Protein AF-A0A183DH45-F1 (afdb_monomer)

Foldseek 3Di:
DDPPDVVVVVVLVPQLQAAEAEDDDDDPQADDDCPPPVNPCVVVCVVVVHHYHYDDFHGDQRQAAPDVDPVGPGRNRVVRVVVVVVVCVVDDDDDPVSDDD

Sequence (101 aa):
MTSTNHDEALNISAHCNLTTMVWLFGGGYYSGSPSLILYDGKAMAVTGNVIVVNINYRLGPFGYLYLDHEDAPGNMGMLDQVRFVYFLRTFKFTPINAIPY

pLDDT: mean 84.28, std 18.49, range [36.69, 98.12]

InterPro domains:
  IPR002018 Carboxylesterase, type B [PF00135] (17-88)
  IPR029058 Alpha/Beta hydrolase fold [G3DSA:3.40.50.1820] (4-91)
  IPR029058 Alpha/Beta hydrolase fold [SSF53474] (18-89)
  IPR050654 Acetylcholinesterase-related enzymes [PTHR43918] (17-84)

Secondary structure (DSSP, 8-state):
-----HHHHHHHTS---PPEEEE---STTTS--TTSGGG--HHHHHHHT-EEEE-----HHHHH-EEEETTEES-HHHHHHHHHHHHHHH-----GGGS--

Structure (mmCIF, N/CA/C/O backbone):
data_AF-A0A183DH45-F1
#
_entry.id   AF-A0A183DH45-F1
#
loop_
_atom_site.group_PDB
_atom_site.id
_atom_site.type_symbol
_atom_site.label_atom_id
_atom_site.label_alt_id
_atom_site.label_comp_id
_atom_site.label_asym_id
_atom_site.label_entity_id
_atom_site.label_seq_id
_atom_site.pdbx_PDB_ins_code
_atom_site.Cartn_x
_atom_site.Cartn_y
_atom_site.Cartn_z
_atom_site.occupancy
_atom_site.B_iso_or_equiv
_atom_site.auth_seq_id
_atom_site.auth_comp_id
_atom_site.auth_asym_id
_atom_site.auth_atom_id
_atom_site.pdbx_PDB_model_num
ATOM 1 N N . MET A 1 1 ? -8.462 -5.328 50.925 1.00 36.69 1 MET A N 1
ATOM 2 C CA . MET A 1 1 ? -7.693 -6.171 49.989 1.00 36.69 1 MET A CA 1
ATOM 3 C C . MET A 1 1 ? -8.697 -7.019 49.236 1.00 36.69 1 MET A C 1
ATOM 5 O O . MET A 1 1 ? -9.105 -8.059 49.729 1.00 36.69 1 MET A O 1
ATOM 9 N N . THR A 1 2 ? -9.219 -6.495 48.132 1.00 38.47 2 THR A N 1
ATOM 10 C CA . THR A 1 2 ? -10.130 -7.230 47.251 1.00 38.47 2 THR A CA 1
ATOM 11 C C . THR A 1 2 ? -9.289 -8.185 46.420 1.00 38.47 2 THR A C 1
ATOM 13 O O . THR A 1 2 ? -8.387 -7.740 45.714 1.00 38.47 2 THR A O 1
ATOM 16 N N . SER A 1 3 ? -9.537 -9.487 46.555 1.00 42.47 3 SER A N 1
ATOM 17 C CA . SER A 1 3 ? -8.974 -10.504 45.675 1.00 42.47 3 SER A CA 1
ATOM 18 C C . SER A 1 3 ? -9.492 -10.235 44.266 1.00 42.47 3 SER A C 1
ATOM 20 O O . SER A 1 3 ? -10.647 -10.528 43.961 1.00 42.47 3 SER A O 1
ATOM 22 N N . THR A 1 4 ? -8.676 -9.619 43.419 1.00 48.69 4 THR A N 1
ATOM 23 C CA . THR A 1 4 ? -8.901 -9.650 41.977 1.00 48.69 4 THR A CA 1
ATOM 24 C C . THR A 1 4 ? -8.849 -11.115 41.568 1.00 48.69 4 THR A C 1
ATOM 26 O O . THR A 1 4 ? -7.828 -11.785 41.728 1.00 48.69 4 THR A O 1
ATOM 29 N N . ASN A 1 5 ? -10.001 -11.647 41.165 1.00 56.34 5 ASN A N 1
ATOM 30 C CA . ASN A 1 5 ? -10.147 -13.045 40.793 1.00 56.34 5 ASN A CA 1
ATOM 31 C C . ASN A 1 5 ? -9.174 -13.337 39.646 1.00 56.34 5 ASN A C 1
ATOM 33 O O . ASN A 1 5 ? -9.137 -12.596 38.663 1.00 56.34 5 ASN A O 1
ATOM 37 N N . HIS A 1 6 ? -8.386 -14.408 39.765 1.00 50.78 6 HIS A N 1
ATOM 38 C CA . HIS A 1 6 ? -7.439 -14.837 38.728 1.00 50.78 6 HIS A CA 1
ATOM 39 C C . HIS A 1 6 ? -8.101 -14.978 37.341 1.00 50.78 6 HIS A C 1
ATOM 41 O O . HIS A 1 6 ? -7.433 -14.810 36.323 1.00 50.78 6 HIS A O 1
ATOM 47 N N . ASP A 1 7 ? -9.420 -15.175 37.306 1.00 51.16 7 ASP A N 1
ATOM 48 C CA . ASP A 1 7 ? -10.242 -15.249 36.100 1.00 51.16 7 ASP A CA 1
ATOM 49 C C . ASP A 1 7 ? -10.393 -13.903 35.357 1.00 51.16 7 ASP A C 1
ATOM 51 O O . ASP A 1 7 ? -10.456 -13.896 34.129 1.00 51.16 7 ASP A O 1
ATOM 55 N N . GLU A 1 8 ? -10.385 -12.749 36.044 1.00 53.31 8 GLU A N 1
ATOM 56 C CA . GLU A 1 8 ? -10.418 -11.422 35.392 1.00 53.31 8 GLU A CA 1
ATOM 57 C C . GLU A 1 8 ? -9.090 -11.105 34.694 1.00 53.31 8 GLU A C 1
ATOM 59 O O . GLU A 1 8 ? -9.078 -10.617 33.564 1.00 53.31 8 GLU A O 1
ATOM 64 N N . ALA A 1 9 ? -7.964 -11.436 35.333 1.00 44.94 9 ALA A N 1
ATOM 65 C CA . ALA A 1 9 ? -6.633 -11.255 34.754 1.00 44.94 9 ALA A CA 1
ATOM 66 C C . ALA A 1 9 ? -6.402 -12.181 33.546 1.00 44.94 9 ALA A C 1
ATOM 68 O O . ALA A 1 9 ? -5.785 -11.779 32.557 1.00 44.94 9 ALA A O 1
ATOM 69 N N . LEU A 1 10 ? -6.948 -13.402 33.588 1.00 48.97 10 LEU A N 1
ATOM 70 C CA . LEU A 1 10 ? -6.911 -14.334 32.460 1.00 48.97 10 LEU A CA 1
ATOM 71 C C . LEU A 1 10 ? -7.790 -13.868 31.289 1.00 48.97 10 LEU A C 1
ATOM 73 O O . LEU A 1 10 ? -7.418 -14.093 30.138 1.00 48.97 10 LEU A O 1
ATOM 77 N N . ASN A 1 11 ? -8.886 -13.149 31.546 1.00 44.22 11 ASN A N 1
ATOM 78 C CA . ASN A 1 11 ? -9.741 -12.591 30.492 1.00 44.22 11 ASN A CA 1
ATOM 79 C C . ASN A 1 11 ? -9.096 -11.398 29.754 1.00 44.22 11 ASN A C 1
ATOM 81 O O . ASN A 1 11 ? -9.353 -11.194 28.572 1.00 44.22 11 ASN A O 1
ATOM 85 N N . ILE A 1 12 ? -8.207 -10.647 30.414 1.00 49.94 12 ILE A N 1
ATOM 86 C CA . ILE A 1 12 ? -7.382 -9.596 29.780 1.00 49.94 12 ILE A CA 1
ATOM 87 C C . ILE A 1 12 ? -6.254 -10.228 28.943 1.00 49.94 12 ILE A C 1
ATOM 89 O O . ILE A 1 12 ? -5.834 -9.673 27.931 1.00 49.94 12 ILE A O 1
ATOM 93 N N . SER A 1 13 ? -5.803 -11.431 29.326 1.00 42.72 13 SER A N 1
ATOM 94 C CA . SER A 1 13 ? -4.828 -12.231 28.570 1.00 42.72 13 SER A CA 1
ATOM 95 C C . SER A 1 13 ? -5.418 -12.972 27.366 1.00 42.72 13 SER A C 1
ATOM 97 O O . SER A 1 13 ? -4.674 -13.637 26.639 1.00 42.72 13 SER A O 1
ATOM 99 N N . ALA A 1 14 ? -6.732 -12.854 27.120 1.00 46.84 14 ALA A N 1
ATOM 100 C CA . ALA A 1 14 ? -7.320 -13.253 25.852 1.00 46.84 14 ALA A CA 1
ATOM 101 C C . ALA A 1 14 ? -6.610 -12.450 24.763 1.00 46.84 14 ALA A C 1
ATOM 103 O O . ALA A 1 14 ? -6.867 -11.261 24.582 1.00 46.84 14 ALA A O 1
ATOM 104 N N . HIS A 1 15 ? -5.651 -13.101 24.100 1.00 50.47 15 HIS A N 1
ATOM 105 C CA . HIS A 1 15 ? -4.901 -12.577 22.971 1.00 50.47 15 HIS A CA 1
ATOM 106 C C . HIS A 1 15 ? -5.843 -11.723 22.128 1.00 50.47 15 HIS A C 1
ATOM 108 O O . HIS A 1 15 ? -6.757 -12.262 21.502 1.00 50.47 15 HIS A O 1
ATOM 114 N N . CYS A 1 16 ? -5.661 -10.401 22.166 1.00 57.56 16 CYS A N 1
ATOM 115 C CA . CYS A 1 16 ? -6.490 -9.451 21.438 1.00 57.56 16 CYS A CA 1
ATOM 116 C C . CYS A 1 16 ? -6.194 -9.618 19.947 1.00 57.56 16 CYS A C 1
ATOM 118 O O . CYS A 1 16 ? -5.425 -8.869 19.351 1.00 57.56 16 CYS A O 1
ATOM 120 N N . ASN A 1 17 ? -6.746 -10.675 19.359 1.00 72.06 17 ASN A N 1
ATOM 121 C CA . ASN A 1 17 ? -6.478 -11.122 18.006 1.00 72.06 17 ASN A CA 1
ATOM 122 C C . ASN A 1 17 ? -7.411 -10.358 17.063 1.00 72.06 17 ASN A C 1
ATOM 124 O O . ASN A 1 17 ? -8.300 -10.926 16.429 1.00 72.06 17 ASN A O 1
ATOM 128 N N . LEU A 1 18 ? -7.263 -9.032 17.060 1.00 85.00 18 LEU A N 1
ATOM 129 C CA . LEU A 1 18 ? -8.056 -8.156 16.212 1.00 85.00 18 LEU A CA 1
ATOM 130 C C . LEU A 1 18 ? -7.722 -8.425 14.745 1.00 85.00 18 LEU A C 1
ATOM 132 O O . LEU A 1 18 ? -6.563 -8.620 14.365 1.00 85.00 18 LEU A O 1
ATOM 136 N N . THR A 1 19 ? -8.752 -8.399 13.902 1.00 90.00 19 THR A N 1
ATOM 137 C CA . THR A 1 19 ? -8.562 -8.505 12.454 1.00 90.00 19 THR A CA 1
ATOM 138 C C . THR A 1 19 ? -7.764 -7.298 11.969 1.00 90.00 19 THR A C 1
ATOM 140 O O . THR A 1 19 ? -8.061 -6.162 12.334 1.00 90.00 19 THR A O 1
ATOM 143 N N . THR A 1 20 ? -6.742 -7.543 11.146 1.00 91.19 20 THR A N 1
ATOM 144 C CA . THR A 1 20 ? -5.957 -6.480 10.506 1.00 91.19 20 THR A CA 1
ATOM 145 C C . THR A 1 20 ? -6.472 -6.249 9.092 1.00 91.19 20 THR A C 1
ATOM 147 O O . THR A 1 20 ? -6.402 -7.141 8.249 1.00 91.19 20 THR A O 1
ATOM 150 N N . MET A 1 21 ? -6.975 -5.047 8.833 1.00 93.00 21 MET A N 1
ATOM 151 C CA . MET A 1 21 ? -7.381 -4.587 7.515 1.00 93.00 21 MET A CA 1
ATOM 152 C C . MET A 1 21 ? -6.266 -3.745 6.901 1.00 93.00 21 MET A C 1
ATOM 154 O O . MET A 1 21 ? -5.811 -2.772 7.498 1.00 93.00 21 MET A O 1
ATOM 158 N N . VAL A 1 22 ? -5.834 -4.122 5.700 1.00 94.12 22 VAL A N 1
ATOM 159 C CA . VAL A 1 22 ? -4.757 -3.440 4.977 1.00 94.12 22 VAL A CA 1
ATOM 160 C C . VAL A 1 22 ? -5.342 -2.706 3.783 1.00 94.12 22 VAL A C 1
ATOM 162 O O . VAL A 1 22 ? -5.978 -3.326 2.931 1.00 94.12 22 VAL A O 1
ATOM 165 N N . TRP A 1 23 ? -5.105 -1.400 3.702 1.00 95.75 23 TRP A N 1
ATOM 166 C CA . TRP A 1 23 ? -5.534 -0.577 2.580 1.00 95.75 23 TRP A CA 1
ATOM 167 C C . TRP A 1 23 ? -4.373 -0.286 1.630 1.00 95.75 23 TRP A C 1
ATOM 169 O O . TRP A 1 23 ? -3.336 0.259 2.023 1.00 95.75 23 TRP A O 1
ATOM 179 N N . LEU A 1 24 ? -4.580 -0.619 0.356 1.00 96.12 24 LEU A N 1
ATOM 180 C CA . LEU A 1 24 ? -3.694 -0.267 -0.744 1.00 96.12 24 LEU A CA 1
ATOM 181 C C . LEU A 1 24 ? -4.384 0.817 -1.564 1.00 96.12 24 LEU A C 1
ATOM 183 O O . LEU A 1 24 ? -5.389 0.562 -2.226 1.00 96.12 24 LEU A O 1
ATOM 187 N N . PHE A 1 25 ? -3.861 2.038 -1.501 1.00 96.75 25 PHE A N 1
ATOM 188 C CA . PHE A 1 25 ? -4.432 3.150 -2.253 1.00 96.75 25 PHE A CA 1
ATOM 189 C C . PHE A 1 25 ? -4.299 2.915 -3.766 1.00 96.75 25 PHE A C 1
ATOM 191 O O . PHE A 1 25 ? -3.327 2.317 -4.220 1.00 96.75 25 PHE A O 1
ATOM 198 N N . GLY A 1 26 ? -5.271 3.392 -4.547 1.00 95.88 26 GLY A N 1
ATOM 199 C CA . GLY A 1 26 ? -5.216 3.384 -6.014 1.00 95.88 26 GLY A CA 1
ATOM 200 C C . GLY A 1 26 ? -4.500 4.610 -6.595 1.00 95.88 26 GLY A C 1
ATOM 201 O O . GLY A 1 26 ? -3.900 5.392 -5.868 1.00 95.88 26 GLY A O 1
ATOM 202 N N . GLY A 1 27 ? -4.612 4.812 -7.910 1.00 96.06 27 GLY A N 1
ATOM 203 C CA . GLY A 1 27 ? -3.961 5.933 -8.615 1.00 96.06 27 GLY A CA 1
ATOM 204 C C . GLY A 1 27 ? -3.117 5.508 -9.818 1.00 96.06 27 GLY A C 1
ATOM 205 O O . GLY A 1 27 ? -2.124 6.156 -10.154 1.00 96.06 27 GLY A O 1
ATOM 206 N N . GLY A 1 28 ? -3.489 4.384 -10.445 1.00 96.50 28 GLY A N 1
ATOM 207 C CA . GLY A 1 28 ? -2.896 3.908 -11.697 1.00 96.50 28 GLY A CA 1
ATOM 208 C C . GLY A 1 28 ? -1.416 3.544 -11.603 1.00 96.50 28 GLY A C 1
ATOM 209 O O . GLY A 1 28 ? -0.736 3.560 -12.620 1.00 96.50 28 GLY A O 1
ATOM 210 N N . TYR A 1 29 ? -0.906 3.266 -10.400 1.00 96.19 29 TYR A N 1
ATOM 211 C CA . TYR A 1 29 ? 0.510 2.999 -10.127 1.00 96.19 29 TYR A CA 1
ATOM 212 C C . TYR A 1 29 ? 1.471 4.169 -10.377 1.00 96.19 29 TYR A C 1
ATOM 214 O O . TYR A 1 29 ? 2.671 3.989 -10.208 1.00 96.19 29 TYR A O 1
ATOM 222 N N . TYR A 1 30 ? 0.993 5.368 -10.720 1.00 96.69 30 TYR A N 1
ATOM 223 C CA . TYR A 1 30 ? 1.834 6.558 -10.928 1.00 96.69 30 TYR A CA 1
ATOM 224 C C . TYR A 1 30 ? 1.568 7.677 -9.913 1.00 96.69 30 TYR A C 1
ATOM 226 O O . TYR A 1 30 ? 2.351 8.619 -9.819 1.00 96.69 30 TYR A O 1
ATOM 234 N N . SER A 1 31 ? 0.477 7.590 -9.151 1.00 96.31 31 SER A N 1
ATOM 235 C CA . SER A 1 31 ? 0.094 8.580 -8.144 1.00 96.31 31 SER A CA 1
ATOM 236 C C . SER A 1 31 ? -0.633 7.924 -6.971 1.00 96.31 31 SER A C 1
ATOM 238 O O . SER A 1 31 ? -1.057 6.772 -7.061 1.00 96.31 31 SER A O 1
ATOM 240 N N . GLY A 1 32 ? -0.758 8.660 -5.867 1.00 96.38 32 GLY A N 1
ATOM 241 C CA . GLY A 1 32 ? -1.489 8.232 -4.678 1.00 96.38 32 GLY A CA 1
ATOM 242 C C . GLY A 1 32 ? -0.673 8.360 -3.395 1.00 96.38 32 GLY A C 1
ATOM 243 O O . GLY A 1 32 ? 0.537 8.578 -3.416 1.00 96.38 32 GLY A O 1
ATOM 244 N N . SER A 1 33 ? -1.365 8.275 -2.262 1.00 96.44 33 SER A N 1
ATOM 245 C CA . SER A 1 33 ? -0.757 8.306 -0.934 1.00 96.44 33 SER A CA 1
ATOM 246 C C . SER A 1 33 ? -1.704 7.669 0.086 1.00 96.44 33 SER A C 1
ATOM 248 O O . SER A 1 33 ? -2.914 7.901 0.008 1.00 96.44 33 SER A O 1
ATOM 250 N N . PRO A 1 34 ? -1.188 6.918 1.076 1.00 96.25 34 PRO A N 1
ATOM 251 C CA . PRO A 1 34 ? -1.995 6.383 2.169 1.00 96.25 34 PRO A CA 1
ATOM 252 C C . PRO A 1 34 ? -2.420 7.463 3.173 1.00 96.25 34 PRO A C 1
ATOM 254 O O . PRO A 1 34 ? -3.295 7.210 3.997 1.00 96.25 34 PRO A O 1
ATOM 257 N N . SER A 1 35 ? -1.802 8.647 3.113 1.00 96.00 35 SER A N 1
ATOM 258 C CA . SER A 1 35 ? -2.020 9.759 4.045 1.00 96.00 35 SER A CA 1
ATOM 259 C C . SER A 1 35 ? -3.133 10.711 3.606 1.00 96.00 35 SER A C 1
ATOM 261 O O . SER A 1 35 ? -3.360 11.729 4.258 1.00 96.00 35 SER A O 1
ATOM 263 N N . LEU A 1 36 ? -3.809 10.431 2.486 1.00 96.25 36 LEU A N 1
ATOM 264 C CA . LEU A 1 36 ? -4.972 11.214 2.077 1.00 96.25 36 LEU A CA 1
ATOM 265 C C . LEU A 1 36 ? -6.061 11.117 3.149 1.00 96.25 36 LEU A C 1
ATOM 267 O O . LEU A 1 36 ? -6.341 10.033 3.650 1.00 96.25 36 LEU A O 1
ATOM 271 N N . ILE A 1 37 ? -6.719 12.243 3.441 1.00 95.56 37 ILE A N 1
ATOM 272 C CA . ILE A 1 37 ? -7.795 12.332 4.447 1.00 95.56 37 ILE A CA 1
ATOM 273 C C . ILE A 1 37 ? -8.915 11.318 4.165 1.00 95.56 37 ILE A C 1
ATOM 275 O O . ILE A 1 37 ? -9.502 10.768 5.091 1.00 95.56 37 ILE A O 1
ATOM 279 N N . LEU A 1 38 ? -9.166 11.017 2.887 1.00 95.00 38 LEU A N 1
ATOM 280 C CA . LEU A 1 38 ? -10.126 10.001 2.451 1.00 95.00 38 LEU A CA 1
ATOM 281 C C . LEU A 1 38 ? -9.844 8.602 3.030 1.00 95.00 38 LEU A C 1
ATOM 283 O O . LEU A 1 38 ? -10.760 7.796 3.149 1.00 95.00 38 LEU A O 1
ATOM 287 N N . TYR A 1 39 ? -8.590 8.312 3.376 1.00 95.69 39 TYR A N 1
ATOM 288 C CA . TYR A 1 39 ? -8.152 7.025 3.909 1.00 95.69 39 TYR A CA 1
ATOM 289 C C . TYR A 1 39 ? -7.908 7.068 5.427 1.00 95.69 39 TYR A C 1
ATOM 291 O O . TYR A 1 39 ? -7.254 6.166 5.953 1.00 95.69 39 TYR A O 1
ATOM 299 N N . ASP A 1 40 ? -8.410 8.081 6.151 1.00 95.31 40 ASP A N 1
ATOM 300 C CA . ASP A 1 40 ? -8.345 8.093 7.619 1.00 95.31 40 ASP A CA 1
ATOM 301 C C . ASP A 1 40 ? -9.141 6.907 8.196 1.00 95.31 40 ASP A C 1
ATOM 303 O O . ASP A 1 40 ? -10.373 6.871 8.197 1.00 95.31 40 ASP A O 1
ATOM 307 N N . GLY A 1 41 ? -8.404 5.916 8.697 1.00 93.81 41 GLY A N 1
ATOM 308 C CA . GLY A 1 41 ? -8.944 4.665 9.213 1.00 93.81 41 GLY A CA 1
ATOM 309 C C . GLY A 1 41 ? -9.570 4.755 10.604 1.00 93.81 41 GLY A C 1
ATOM 310 O O . GLY A 1 41 ? -10.099 3.749 11.071 1.00 93.81 41 GLY A O 1
ATOM 311 N N . LYS A 1 42 ? -9.534 5.909 11.290 1.00 94.06 42 LYS A N 1
ATOM 312 C CA . LYS A 1 42 ? -9.999 6.026 12.689 1.00 94.06 42 LYS A CA 1
ATOM 313 C C . LYS A 1 42 ? -11.431 5.552 12.891 1.00 94.06 42 LYS A C 1
ATOM 315 O O . LYS A 1 42 ? -11.691 4.771 13.803 1.00 94.06 42 LYS A O 1
ATOM 320 N N . ALA A 1 43 ? -12.350 6.009 12.040 1.00 93.50 43 ALA A N 1
ATOM 321 C CA . ALA A 1 43 ? -13.755 5.632 12.154 1.00 93.50 43 ALA A CA 1
ATOM 322 C C . ALA A 1 43 ? -13.924 4.113 12.014 1.00 93.50 43 ALA A C 1
ATOM 324 O O . ALA A 1 43 ? -14.605 3.499 12.825 1.00 93.50 43 ALA A O 1
ATOM 325 N N . MET A 1 44 ? -13.241 3.505 11.042 1.00 93.62 44 MET A N 1
ATOM 326 C CA . MET A 1 44 ? -13.305 2.069 10.769 1.00 93.62 44 MET A CA 1
ATOM 327 C C . MET A 1 44 ? -12.649 1.223 11.867 1.00 93.62 44 MET A C 1
ATOM 329 O O . MET A 1 44 ? -13.181 0.176 12.226 1.00 93.62 44 MET A O 1
ATOM 333 N N . ALA A 1 45 ? -11.533 1.685 12.433 1.00 92.44 45 ALA A N 1
ATOM 334 C CA . ALA A 1 45 ? -10.862 1.006 13.537 1.00 92.44 45 ALA A CA 1
ATOM 335 C C . ALA A 1 45 ? -11.763 0.929 14.780 1.00 92.44 45 ALA A C 1
ATOM 337 O O . ALA A 1 45 ? -11.872 -0.128 15.400 1.00 92.44 45 ALA A O 1
ATOM 338 N N . VAL A 1 46 ? -12.451 2.031 15.106 1.00 90.75 46 VAL A N 1
ATOM 339 C CA . VAL A 1 46 ? -13.350 2.114 16.266 1.00 90.75 46 VAL A CA 1
ATOM 340 C C . VAL A 1 46 ? -14.636 1.326 16.037 1.00 90.75 46 VAL A C 1
ATOM 342 O O . VAL A 1 46 ? -15.019 0.527 16.887 1.00 90.75 46 VAL A O 1
ATOM 345 N N . THR A 1 47 ? -15.314 1.528 14.905 1.00 92.81 47 THR A N 1
ATOM 346 C CA . THR A 1 47 ? -16.621 0.896 14.663 1.00 92.81 47 THR A CA 1
ATOM 347 C C . THR A 1 47 ? -16.507 -0.589 14.345 1.00 92.81 47 THR A C 1
ATOM 349 O O . THR A 1 47 ? -17.388 -1.360 14.717 1.00 92.81 47 THR A O 1
ATOM 352 N N . GLY A 1 48 ? -15.432 -0.997 13.669 1.00 89.94 48 GLY A N 1
ATOM 353 C CA . GLY A 1 48 ? -15.196 -2.383 13.276 1.00 89.94 48 GLY A CA 1
ATOM 354 C C . GLY A 1 48 ? -14.451 -3.215 14.315 1.00 89.94 48 GLY A C 1
ATOM 355 O O . GLY A 1 48 ? -14.376 -4.428 14.147 1.00 89.94 48 GLY A O 1
ATOM 356 N N . ASN A 1 49 ? -13.891 -2.594 15.362 1.00 89.81 49 ASN A N 1
ATOM 357 C CA . ASN A 1 49 ? -12.954 -3.243 16.284 1.00 89.81 49 ASN A CA 1
ATOM 358 C C . ASN A 1 49 ? -11.831 -3.979 15.519 1.00 89.81 49 ASN A C 1
ATOM 360 O O . ASN A 1 49 ? -11.582 -5.171 15.706 1.00 89.81 49 ASN A O 1
ATOM 364 N N . VAL A 1 50 ? -11.193 -3.265 14.589 1.00 90.88 50 VAL A N 1
ATOM 365 C CA . VAL A 1 50 ? -10.140 -3.786 13.706 1.00 90.88 50 VAL A CA 1
ATOM 366 C C . VAL A 1 50 ? -8.904 -2.901 13.748 1.00 90.88 50 VAL A C 1
ATOM 368 O O . VAL A 1 50 ? -8.971 -1.707 14.037 1.00 90.88 50 VAL A O 1
ATOM 371 N N . ILE A 1 51 ? -7.761 -3.481 13.399 1.00 90.88 51 ILE A N 1
ATOM 372 C CA . ILE A 1 51 ? -6.528 -2.733 13.165 1.00 90.88 51 ILE A CA 1
ATOM 373 C C . ILE A 1 51 ? -6.529 -2.310 11.702 1.00 90.88 51 ILE A C 1
ATOM 375 O O . ILE A 1 51 ? -6.533 -3.164 10.820 1.00 90.88 51 ILE A O 1
ATOM 379 N N . VAL A 1 52 ? -6.524 -1.007 11.433 1.00 93.69 52 VAL A N 1
ATOM 380 C CA . VAL A 1 52 ? -6.446 -0.474 10.066 1.00 93.69 52 VAL A CA 1
ATOM 381 C C . VAL A 1 52 ? -5.009 -0.068 9.775 1.00 93.69 52 VAL A C 1
ATOM 383 O O . VAL A 1 52 ? -4.414 0.696 10.535 1.00 93.69 52 VAL A O 1
ATOM 386 N N . VAL A 1 53 ? -4.452 -0.570 8.674 1.00 94.56 53 VAL A N 1
ATOM 387 C CA . V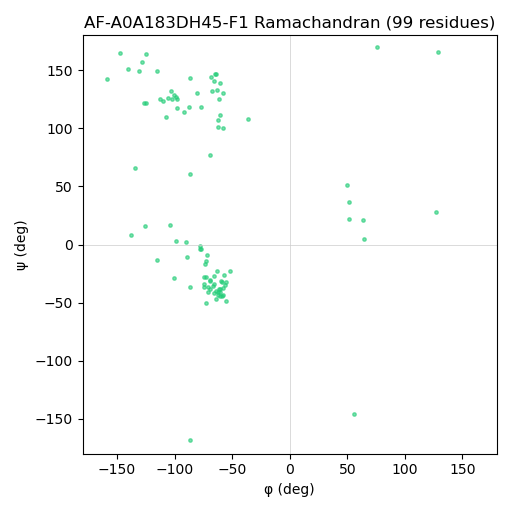AL A 1 53 ? -3.096 -0.239 8.235 1.00 94.56 53 VAL A CA 1
ATOM 388 C C . VAL A 1 53 ? -3.112 0.254 6.799 1.00 94.56 53 VAL A C 1
ATOM 390 O O . VAL A 1 53 ? -3.493 -0.473 5.885 1.00 94.56 53 VAL A O 1
ATOM 393 N N . ASN A 1 54 ? -2.621 1.472 6.594 1.00 95.75 54 ASN A N 1
ATOM 394 C CA . ASN A 1 54 ? -2.390 2.020 5.264 1.00 95.75 54 ASN A CA 1
ATOM 395 C C . ASN A 1 54 ? -0.892 1.960 4.968 1.00 95.75 54 ASN A C 1
ATOM 397 O O . ASN A 1 54 ? -0.082 2.377 5.799 1.00 95.75 54 ASN A O 1
ATOM 401 N N . ILE A 1 55 ? -0.514 1.470 3.789 1.00 96.44 55 ILE A N 1
ATOM 402 C CA . ILE A 1 55 ? 0.898 1.298 3.427 1.00 96.44 55 ILE A CA 1
ATOM 403 C C . ILE A 1 55 ? 1.305 2.185 2.263 1.00 96.44 55 ILE A C 1
ATOM 405 O O . ILE A 1 55 ? 0.504 2.472 1.377 1.00 96.44 55 ILE A O 1
ATOM 409 N N . ASN A 1 56 ? 2.574 2.587 2.259 1.00 97.12 56 ASN A N 1
ATOM 410 C CA . ASN A 1 56 ? 3.214 3.165 1.086 1.00 97.12 56 ASN A CA 1
ATOM 411 C C . ASN A 1 56 ? 3.791 2.050 0.212 1.00 97.12 56 ASN A C 1
ATOM 413 O O . ASN A 1 56 ? 4.329 1.071 0.725 1.00 97.12 56 ASN A O 1
ATOM 417 N N . TYR A 1 57 ? 3.715 2.234 -1.100 1.00 97.81 57 TYR A N 1
ATOM 418 C CA . TYR A 1 57 ? 4.426 1.426 -2.083 1.00 97.81 57 TYR A CA 1
ATOM 419 C C . TYR A 1 57 ? 4.938 2.343 -3.195 1.00 97.81 57 TYR A C 1
ATOM 421 O O . TYR A 1 57 ? 4.359 3.406 -3.438 1.00 97.81 57 TYR A O 1
ATOM 429 N N . ARG A 1 58 ? 6.050 1.973 -3.838 1.00 98.12 58 ARG A N 1
ATOM 430 C CA . ARG A 1 58 ? 6.651 2.800 -4.891 1.00 98.12 58 ARG A CA 1
ATOM 431 C C . ARG A 1 58 ? 5.726 2.940 -6.097 1.00 98.12 58 ARG A C 1
ATOM 433 O O . ARG A 1 58 ? 4.998 2.017 -6.458 1.00 98.12 58 ARG A O 1
ATOM 440 N N . LEU A 1 59 ? 5.806 4.102 -6.737 1.00 97.94 59 LEU A N 1
ATOM 441 C CA . LEU A 1 59 ? 4.980 4.506 -7.872 1.00 97.94 59 LEU A CA 1
ATOM 442 C C . LEU A 1 59 ? 5.854 4.904 -9.064 1.00 97.94 59 LEU A C 1
ATOM 444 O O . LEU A 1 59 ? 7.050 5.170 -8.922 1.00 97.94 59 LEU A O 1
ATOM 448 N N . GLY A 1 60 ? 5.236 4.972 -10.238 1.00 97.50 60 GLY A N 1
ATOM 449 C CA . GLY A 1 60 ? 5.845 5.424 -11.478 1.00 97.50 60 GLY A CA 1
ATOM 450 C C . GLY A 1 60 ? 7.107 4.626 -11.820 1.00 97.50 60 GLY A C 1
ATOM 451 O O . GLY A 1 60 ? 7.194 3.438 -11.492 1.00 97.50 60 GLY A O 1
ATOM 452 N N . PRO A 1 61 ? 8.115 5.270 -12.430 1.00 97.06 61 PRO A N 1
ATOM 453 C CA . PRO A 1 61 ? 9.381 4.617 -12.753 1.00 97.06 61 PRO A CA 1
ATOM 454 C C . PRO A 1 61 ? 10.073 3.995 -11.531 1.00 97.06 61 PRO A C 1
ATOM 456 O O . PRO A 1 61 ? 10.639 2.915 -11.632 1.00 97.06 61 PRO A O 1
ATOM 459 N N . PHE A 1 62 ? 9.966 4.603 -10.346 1.00 96.50 62 PHE A N 1
ATOM 460 C CA . PHE A 1 62 ? 10.594 4.061 -9.135 1.00 96.50 62 PHE A CA 1
ATOM 461 C C . PHE A 1 62 ? 9.998 2.721 -8.684 1.00 96.50 62 PHE A C 1
ATOM 463 O O . PHE A 1 62 ? 10.674 1.943 -8.012 1.00 96.50 62 PHE A O 1
ATOM 470 N N . GLY A 1 63 ? 8.731 2.462 -9.016 1.00 97.12 63 GLY A N 1
ATOM 471 C CA . GLY A 1 63 ? 8.049 1.213 -8.685 1.00 97.12 63 GLY A CA 1
ATOM 472 C C . GLY A 1 63 ? 7.974 0.220 -9.840 1.00 97.12 63 GLY A C 1
ATOM 473 O O . GLY A 1 63 ? 7.910 -0.977 -9.593 1.00 97.12 63 GLY A O 1
ATOM 474 N N . TYR A 1 64 ? 7.955 0.685 -11.088 1.00 97.69 64 TYR A N 1
ATOM 475 C CA . TYR A 1 64 ? 7.515 -0.143 -12.216 1.00 97.69 64 TYR A CA 1
ATOM 476 C C . TYR A 1 64 ? 8.381 -0.005 -13.472 1.00 97.69 64 TYR A C 1
ATOM 478 O O . TYR A 1 64 ? 8.021 -0.556 -14.509 1.00 97.69 64 TYR A O 1
ATOM 486 N N . LEU A 1 65 ? 9.521 0.691 -13.406 1.00 97.69 65 LEU A N 1
ATOM 487 C CA . LEU A 1 65 ? 10.475 0.709 -14.514 1.00 97.69 65 LEU A CA 1
ATOM 488 C C . LEU A 1 65 ? 11.005 -0.705 -14.784 1.00 97.69 65 LEU A C 1
ATOM 490 O O . LEU A 1 65 ? 11.544 -1.352 -13.886 1.00 97.69 65 LEU A O 1
ATOM 494 N N . TYR A 1 66 ? 10.873 -1.146 -16.031 1.00 97.75 66 TYR A N 1
ATOM 495 C CA . TYR A 1 66 ? 11.408 -2.407 -16.528 1.00 97.75 66 TYR A CA 1
ATOM 496 C C . TYR A 1 66 ? 12.293 -2.126 -17.743 1.00 97.75 66 TYR A C 1
ATOM 498 O O . TYR A 1 66 ? 11.826 -1.528 -18.712 1.00 97.75 66 TYR A O 1
ATOM 506 N N . LEU A 1 67 ? 13.563 -2.526 -17.668 1.00 97.50 67 LEU A N 1
ATOM 507 C CA . LEU A 1 67 ? 14.554 -2.344 -18.741 1.00 97.50 67 LEU A CA 1
ATOM 508 C C . LEU A 1 67 ? 15.232 -3.658 -19.151 1.00 97.50 67 LEU A C 1
ATOM 510 O O . LEU A 1 67 ? 16.285 -3.618 -19.777 1.00 97.50 67 LEU A O 1
ATOM 514 N N . ASP A 1 68 ? 14.661 -4.805 -18.770 1.00 95.88 68 ASP A N 1
ATOM 515 C CA . ASP A 1 68 ? 15.283 -6.125 -18.957 1.00 95.88 68 ASP A CA 1
ATOM 516 C C . ASP A 1 68 ? 16.728 -6.194 -18.412 1.00 95.88 68 ASP A C 1
ATOM 518 O O . ASP A 1 68 ? 17.622 -6.813 -18.982 1.00 95.88 68 ASP A O 1
ATOM 522 N N . HIS A 1 69 ? 16.958 -5.500 -17.293 1.00 96.31 69 HIS A N 1
ATOM 523 C CA . HIS A 1 69 ? 18.247 -5.379 -16.615 1.00 96.31 69 HIS A CA 1
ATOM 524 C C . HIS A 1 69 ? 18.076 -5.670 -15.122 1.00 96.31 69 HIS A C 1
ATOM 526 O O . HIS A 1 69 ? 17.029 -5.362 -14.549 1.00 96.31 69 HIS A O 1
ATOM 532 N N . GLU A 1 70 ? 19.109 -6.212 -14.475 1.00 94.50 70 GLU A N 1
ATOM 533 C CA . GLU A 1 70 ? 19.063 -6.594 -13.055 1.00 94.50 70 GLU A CA 1
ATOM 534 C C . GLU A 1 70 ? 18.720 -5.425 -12.117 1.00 94.50 70 GLU A C 1
ATOM 536 O O . GLU A 1 70 ? 17.932 -5.590 -11.188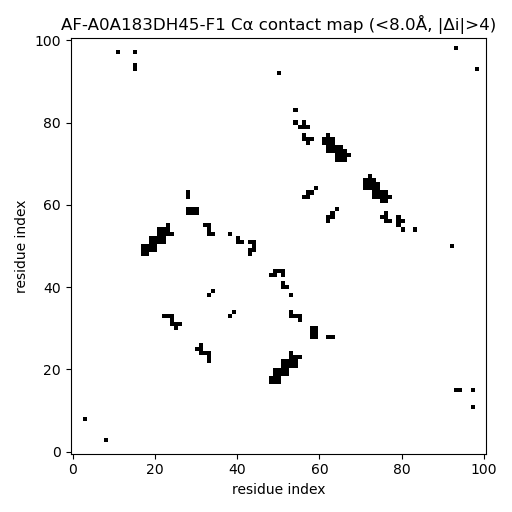 1.00 94.50 70 GLU A O 1
ATOM 541 N N . ASP A 1 71 ? 19.227 -4.226 -12.415 1.00 94.94 71 ASP A N 1
ATOM 542 C CA . ASP A 1 71 ? 18.940 -2.999 -11.655 1.00 94.94 71 ASP A CA 1
ATOM 543 C C . ASP A 1 71 ? 17.524 -2.436 -11.877 1.00 94.94 71 ASP A C 1
ATOM 545 O O . ASP A 1 71 ? 17.044 -1.610 -11.097 1.00 94.94 71 ASP A O 1
ATOM 549 N N . ALA A 1 72 ? 16.839 -2.862 -12.941 1.00 96.38 72 ALA A N 1
ATOM 550 C CA . ALA A 1 72 ? 15.494 -2.410 -13.296 1.00 96.38 72 ALA A CA 1
ATOM 551 C C . ALA A 1 72 ? 14.596 -3.604 -13.676 1.00 96.38 72 ALA A C 1
ATOM 553 O O . ALA A 1 72 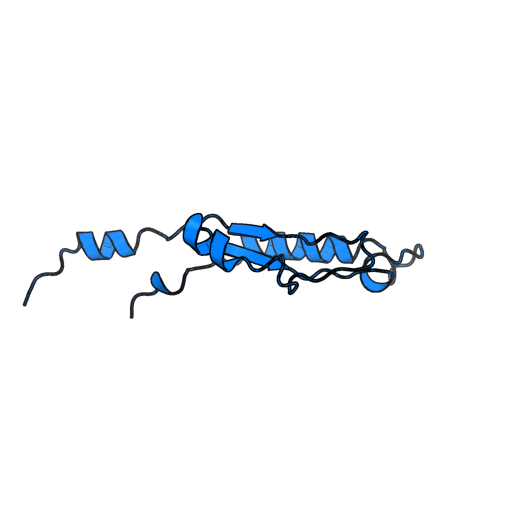? 14.151 -3.714 -14.826 1.00 96.38 72 ALA A O 1
ATOM 554 N N . PRO A 1 73 ? 14.297 -4.492 -12.707 1.00 96.06 73 PRO A N 1
ATOM 555 C CA . PRO A 1 73 ? 13.572 -5.737 -12.951 1.00 96.06 73 PRO A CA 1
ATOM 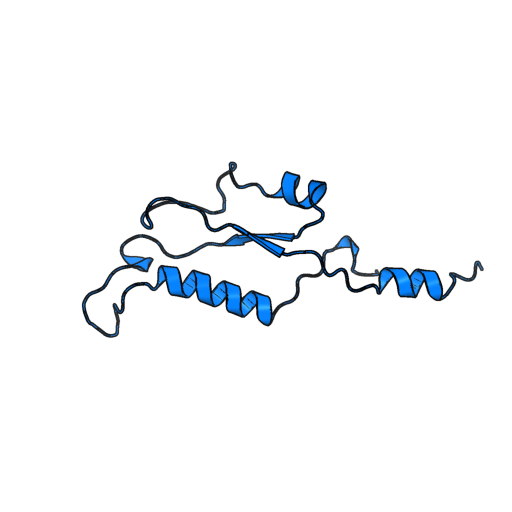556 C C . PRO A 1 73 ? 12.055 -5.540 -13.117 1.00 96.06 73 PRO A C 1
ATOM 558 O O . PRO A 1 73 ? 11.341 -6.498 -13.406 1.00 96.06 73 PRO A O 1
ATOM 561 N N . GLY A 1 74 ? 11.536 -4.317 -12.951 1.00 96.56 74 GLY A N 1
ATOM 562 C CA . GLY A 1 74 ? 10.098 -4.041 -12.940 1.00 96.56 74 GLY A CA 1
ATOM 563 C C . GLY A 1 74 ? 9.404 -4.461 -11.641 1.00 96.56 74 GLY A C 1
ATOM 564 O O . GLY A 1 74 ? 9.980 -5.120 -10.779 1.00 96.56 74 GLY A O 1
ATOM 565 N N . ASN A 1 75 ? 8.143 -4.045 -11.483 1.00 97.06 75 ASN A N 1
ATOM 566 C CA . ASN A 1 75 ? 7.233 -4.459 -10.397 1.00 97.06 75 ASN A CA 1
ATOM 567 C C . ASN A 1 75 ? 7.766 -4.329 -8.959 1.00 97.06 75 ASN A C 1
ATOM 569 O O . ASN A 1 75 ? 7.237 -4.932 -8.024 1.00 97.06 75 ASN A O 1
ATOM 573 N N . MET A 1 76 ? 8.760 -3.480 -8.745 1.00 97.81 76 MET A N 1
ATOM 574 C CA . MET A 1 76 ? 9.307 -3.168 -7.434 1.00 97.81 76 MET A CA 1
ATOM 575 C C . MET A 1 76 ? 8.250 -2.585 -6.479 1.00 97.81 76 MET A C 1
ATOM 577 O O . MET A 1 76 ? 8.279 -2.868 -5.284 1.00 97.81 76 MET A O 1
ATOM 581 N N . GLY A 1 77 ? 7.257 -1.857 -6.998 1.00 97.12 77 GLY A N 1
ATOM 582 C CA . GLY A 1 77 ? 6.095 -1.405 -6.231 1.00 97.12 77 GLY A CA 1
ATOM 583 C C . GLY A 1 77 ? 5.194 -2.556 -5.764 1.00 97.12 77 GLY A C 1
ATOM 584 O O . GLY A 1 77 ? 4.669 -2.503 -4.655 1.00 97.12 77 GLY A O 1
ATOM 585 N N . MET A 1 78 ? 5.061 -3.637 -6.544 1.00 96.94 78 MET A N 1
ATOM 586 C CA . MET A 1 78 ? 4.357 -4.849 -6.091 1.00 96.94 78 MET A CA 1
ATOM 587 C C . MET A 1 78 ? 5.169 -5.596 -5.034 1.00 96.94 78 MET A C 1
ATOM 589 O O . MET A 1 78 ? 4.604 -6.123 -4.074 1.00 96.94 78 MET A O 1
ATOM 593 N N . LEU A 1 79 ? 6.496 -5.616 -5.179 1.00 97.44 79 LEU A N 1
ATOM 594 C CA . LEU A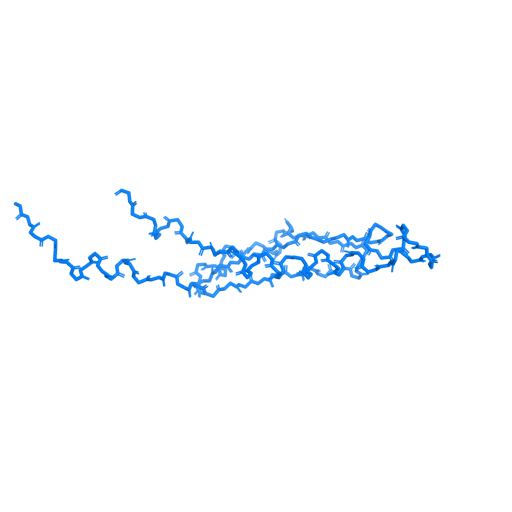 1 79 ? 7.383 -6.218 -4.189 1.00 97.44 79 LEU A CA 1
ATOM 595 C C . LEU A 1 79 ? 7.257 -5.523 -2.827 1.00 97.44 79 LEU A C 1
ATOM 597 O O . LEU A 1 79 ? 7.236 -6.212 -1.810 1.00 97.44 79 LEU A O 1
ATOM 601 N N . ASP A 1 80 ? 7.098 -4.197 -2.795 1.00 97.81 80 ASP A N 1
ATOM 602 C CA . ASP A 1 80 ? 6.852 -3.449 -1.553 1.00 97.81 80 ASP A CA 1
ATOM 603 C C . ASP A 1 80 ? 5.571 -3.930 -0.847 1.00 97.81 80 ASP A C 1
ATOM 605 O O . ASP A 1 80 ? 5.572 -4.185 0.361 1.00 97.81 80 ASP A O 1
ATOM 609 N N . GLN A 1 81 ? 4.489 -4.131 -1.607 1.00 96.25 81 GLN A N 1
ATOM 610 C CA . GLN A 1 81 ? 3.206 -4.615 -1.082 1.00 96.25 81 GLN A CA 1
ATOM 611 C C . GLN A 1 81 ? 3.334 -6.037 -0.523 1.00 96.25 81 GLN A C 1
ATOM 613 O O . GLN A 1 81 ? 2.912 -6.320 0.600 1.00 96.25 81 GLN A O 1
ATOM 618 N N . VAL A 1 82 ? 3.975 -6.932 -1.277 1.00 96.44 82 VAL A N 1
ATOM 619 C CA . VAL A 1 82 ? 4.235 -8.313 -0.851 1.00 96.44 82 VAL A CA 1
ATOM 620 C C . VAL A 1 82 ? 5.124 -8.341 0.393 1.00 96.44 82 VAL A C 1
ATOM 622 O O . VAL A 1 82 ? 4.870 -9.109 1.325 1.00 96.44 82 VAL A O 1
ATOM 625 N N . ARG A 1 83 ? 6.144 -7.479 0.455 1.00 96.75 83 ARG A N 1
ATOM 626 C CA . ARG A 1 83 ? 7.045 -7.386 1.605 1.00 96.75 83 ARG A CA 1
ATOM 627 C C . ARG A 1 83 ? 6.297 -6.993 2.870 1.00 96.75 83 ARG A C 1
ATOM 629 O O . ARG A 1 83 ? 6.579 -7.552 3.929 1.00 96.75 83 ARG A O 1
ATOM 636 N N . PHE A 1 84 ? 5.320 -6.101 2.757 1.00 95.06 84 PHE A N 1
ATOM 637 C CA . PHE A 1 84 ? 4.463 -5.752 3.879 1.00 95.06 84 PHE A CA 1
ATOM 638 C C . PHE A 1 84 ? 3.590 -6.930 4.344 1.00 95.06 84 PHE A C 1
ATOM 640 O O . PHE A 1 84 ? 3.502 -7.192 5.541 1.00 95.06 84 PHE A O 1
ATOM 647 N N . VAL A 1 85 ? 3.012 -7.713 3.428 1.00 92.62 85 VAL A N 1
ATOM 648 C CA . VAL A 1 85 ? 2.258 -8.926 3.808 1.00 92.62 85 VAL A CA 1
ATOM 649 C C . VAL A 1 85 ? 3.148 -9.926 4.552 1.00 92.62 85 VAL A C 1
ATOM 651 O O . VAL A 1 85 ? 2.728 -10.507 5.553 1.00 92.62 85 VAL A O 1
ATOM 654 N N . TYR A 1 86 ? 4.397 -10.104 4.116 1.00 94.25 86 TYR A N 1
ATOM 655 C CA . TYR A 1 86 ? 5.363 -10.917 4.856 1.00 94.25 86 TYR A CA 1
ATOM 656 C C . TYR A 1 86 ? 5.686 -10.332 6.233 1.00 94.25 86 TYR A C 1
ATOM 658 O O . TYR A 1 86 ? 5.765 -11.083 7.202 1.00 94.25 86 TYR A O 1
ATOM 666 N N . PHE A 1 87 ? 5.814 -9.010 6.345 1.00 92.94 87 PHE A N 1
ATOM 667 C CA . PHE A 1 87 ? 6.014 -8.344 7.629 1.00 92.94 87 PHE A CA 1
ATOM 668 C C . PHE A 1 87 ? 4.870 -8.639 8.614 1.00 92.94 87 PHE A C 1
ATOM 670 O O . PHE A 1 87 ? 5.146 -9.005 9.754 1.00 92.94 87 PHE A O 1
ATOM 677 N N . LEU A 1 88 ? 3.608 -8.605 8.170 1.00 91.25 88 LEU A N 1
ATOM 678 C CA . LEU A 1 88 ? 2.436 -8.931 9.003 1.00 91.25 88 LEU A CA 1
ATOM 679 C C . LEU A 1 88 ? 2.393 -10.379 9.510 1.00 91.25 88 LEU A C 1
ATOM 681 O O . LEU A 1 88 ? 1.716 -10.687 10.493 1.00 91.25 88 LEU A O 1
ATOM 685 N N . ARG A 1 89 ? 3.083 -11.301 8.833 1.00 87.44 89 ARG A N 1
ATOM 686 C CA . ARG A 1 89 ? 3.200 -12.687 9.304 1.00 87.44 89 ARG A CA 1
ATOM 687 C C . ARG A 1 89 ? 4.156 -12.793 10.485 1.00 87.44 89 ARG A C 1
ATOM 689 O O . ARG A 1 89 ? 3.896 -13.576 11.395 1.00 87.44 89 ARG A O 1
ATOM 696 N N . THR A 1 90 ? 5.222 -12.000 10.466 1.00 87.31 90 THR A N 1
ATOM 697 C CA . 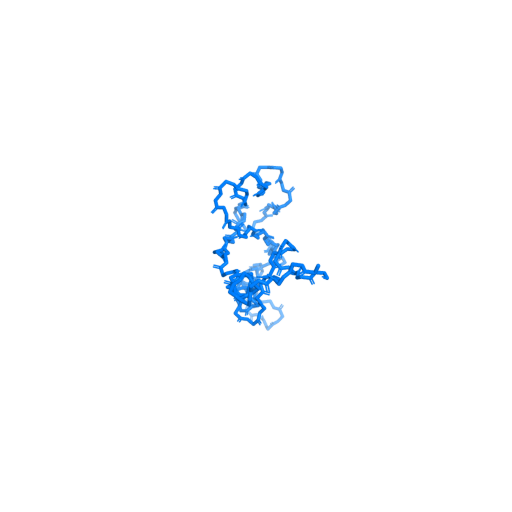THR A 1 90 ? 6.271 -12.008 11.491 1.00 87.31 90 THR A CA 1
ATOM 698 C C . THR A 1 90 ? 5.930 -11.104 12.673 1.00 87.31 90 THR A C 1
ATOM 700 O O . THR A 1 90 ? 6.241 -11.445 13.810 1.00 87.31 90 THR A O 1
ATOM 703 N N . PHE A 1 91 ? 5.284 -9.963 12.428 1.00 81.56 91 PHE A N 1
ATOM 704 C CA . PHE A 1 91 ? 4.957 -8.976 13.451 1.00 81.56 91 PHE A CA 1
ATOM 705 C C . PHE A 1 91 ? 3.466 -9.014 13.793 1.00 81.56 91 PHE A C 1
ATOM 707 O O . PHE A 1 91 ? 2.613 -8.901 12.914 1.00 81.56 91 PHE A O 1
ATOM 714 N N . LYS A 1 92 ? 3.145 -9.159 15.082 1.00 74.56 92 LYS A N 1
ATOM 715 C CA . LYS A 1 92 ? 1.771 -9.086 15.591 1.00 74.56 92 LYS A CA 1
ATOM 716 C C . LYS A 1 92 ? 1.534 -7.711 16.193 1.00 74.56 92 LYS A C 1
ATOM 718 O O . LYS A 1 92 ? 2.311 -7.254 17.024 1.00 74.56 92 LYS A O 1
ATOM 723 N N . PHE A 1 93 ? 0.459 -7.062 15.767 1.00 78.94 93 PHE A N 1
ATOM 724 C CA . PHE A 1 93 ? 0.022 -5.822 16.384 1.00 78.94 93 PHE A CA 1
ATOM 725 C C . PHE A 1 93 ? -0.758 -6.133 17.656 1.00 78.94 93 PHE A C 1
ATOM 727 O O . PHE A 1 93 ? -1.698 -6.926 17.631 1.00 78.94 93 PHE A O 1
ATOM 734 N N . THR A 1 94 ? -0.388 -5.464 18.741 1.00 72.19 94 THR A N 1
ATOM 735 C CA . THR A 1 94 ? -1.143 -5.473 19.992 1.00 72.19 94 THR A CA 1
ATOM 736 C C . THR A 1 94 ? -1.699 -4.070 20.197 1.00 72.19 94 THR A C 1
ATOM 738 O O . THR A 1 94 ? -0.927 -3.108 20.150 1.00 72.19 94 THR A O 1
ATOM 741 N N . PRO A 1 95 ? -3.017 -3.908 20.377 1.00 67.94 95 PRO A N 1
ATOM 742 C CA . PRO A 1 95 ? -3.585 -2.592 20.612 1.00 67.94 95 PRO A CA 1
ATOM 743 C C . PRO A 1 95 ? -3.150 -2.071 21.995 1.00 67.94 95 PRO A C 1
ATOM 745 O O . PRO A 1 95 ? -2.995 -2.835 22.944 1.00 67.94 95 PRO A O 1
ATOM 748 N N . ILE A 1 96 ? -2.911 -0.761 22.106 1.00 65.75 96 ILE A N 1
ATOM 749 C CA . ILE A 1 96 ? -2.327 -0.121 23.306 1.00 65.75 96 ILE A CA 1
ATOM 750 C C . ILE A 1 96 ? -3.165 -0.351 24.571 1.00 65.75 96 ILE A C 1
ATOM 752 O O . ILE A 1 96 ? -2.618 -0.462 25.662 1.00 65.75 96 ILE A O 1
ATOM 756 N N . ASN A 1 97 ? -4.484 -0.455 24.427 1.00 66.69 97 ASN A N 1
ATOM 757 C CA . ASN A 1 97 ? -5.403 -0.743 25.527 1.00 66.69 97 ASN A CA 1
ATOM 758 C C . ASN A 1 97 ? -5.319 -2.194 26.042 1.00 66.69 97 ASN A C 1
ATOM 760 O O . ASN A 1 97 ? -5.926 -2.490 27.065 1.00 66.69 97 ASN A O 1
ATOM 764 N N . ALA A 1 98 ? -4.594 -3.082 25.356 1.00 60.72 98 ALA A N 1
ATOM 765 C CA . ALA A 1 98 ? -4.376 -4.470 25.760 1.00 60.72 98 ALA A CA 1
ATOM 766 C C . ALA A 1 98 ? -3.022 -4.700 26.461 1.00 60.72 98 ALA A C 1
ATOM 768 O O . ALA A 1 98 ? -2.687 -5.839 26.779 1.00 60.72 98 ALA A O 1
ATOM 769 N N . ILE A 1 99 ? -2.227 -3.648 26.691 1.00 60.75 99 ILE A N 1
ATOM 770 C CA . ILE A 1 99 ? -0.965 -3.745 27.434 1.00 60.75 99 ILE A CA 1
ATOM 771 C C . ILE A 1 99 ? -1.265 -3.457 28.915 1.00 60.75 99 ILE A C 1
ATOM 773 O O . ILE A 1 99 ? -1.656 -2.330 29.221 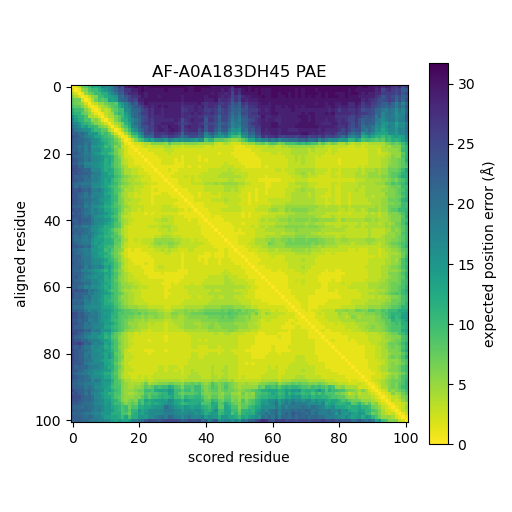1.00 60.75 99 ILE A O 1
ATOM 777 N N . PRO A 1 100 ? -1.116 -4.432 29.834 1.00 58.12 100 PRO A N 1
ATOM 778 C CA . PRO A 1 100 ? -1.279 -4.173 31.261 1.00 58.12 100 PRO A CA 1
ATOM 779 C C . PRO A 1 100 ? -0.150 -3.253 31.755 1.00 58.12 100 PRO A C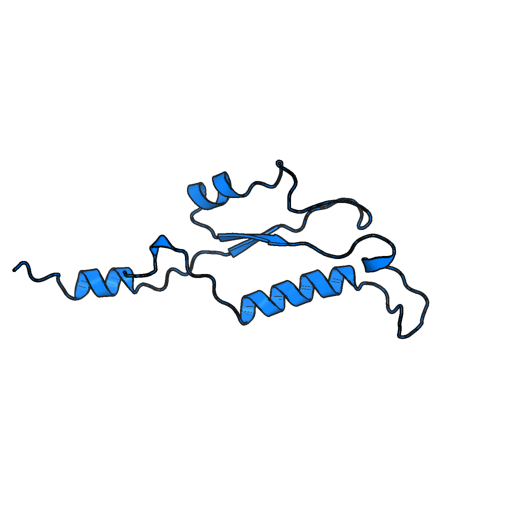 1
ATOM 781 O O . PRO A 1 100 ? 1.016 -3.489 31.430 1.00 58.12 100 PRO A O 1
ATOM 784 N N . TYR A 1 101 ? -0.508 -2.201 32.499 1.00 58.97 101 TYR A N 1
ATOM 785 C CA . TYR A 1 101 ? 0.431 -1.288 33.170 1.00 58.97 101 TYR A CA 1
ATOM 786 C C . TYR A 1 101 ? 0.845 -1.822 34.541 1.00 58.97 101 TYR A C 1
ATOM 788 O O . TYR A 1 101 ? -0.035 -2.392 35.230 1.00 58.97 101 TYR A O 1
#

Radius of gyration: 19.69 Å; Cα contacts (8 Å, |Δi|>4): 105; chains: 1; bounding box: 36×28×69 Å

Organism: NCBI:txid637853

Mean predicted aligned error: 8.87 Å

Solvent-accessible surface area (backbone atoms only — not comparable to full-atom values): 6258 Å² total; per-residue (Å²): 136,81,80,75,55,69,67,60,60,51,59,63,62,50,74,70,79,57,54,74,47,75,48,77,66,66,49,88,61,60,49,74,60,46,82,42,76,92,58,62,45,64,65,54,24,66,76,64,61,32,47,64,44,65,50,83,56,52,39,36,66,81,6,50,37,64,70,92,36,89,95,28,74,33,51,49,18,56,50,42,52,52,52,49,57,54,46,57,74,77,48,82,81,71,61,77,91,70,59,87,130

Nearest PDB structures (foldseek):
  6ary-assembly1_B-2  TM=9.840E-01  e=4.109E-05  Anopheles gambiae
  5ydh-assembly1_A-2  TM=9.818E-01  e=4.109E-05  Anopheles gambiae
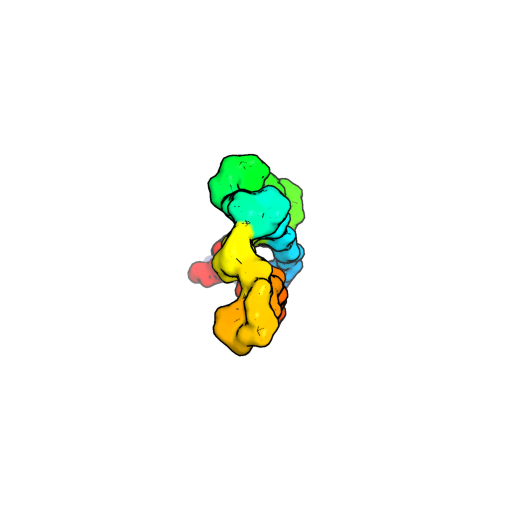  5ydj-assembly1_A-2  TM=9.839E-01  e=5.744E-05  Anopheles gambiae
  2pm8-assembly1_A  TM=8.929E-01  e=1.966E-05  Homo sapiens
  3lii-assembly1_B  TM=9.696E-01  e=1.468E-04  Homo sapiens